Protein AF-B1V9E3-F1 (afdb_monomer)

Organism: Phytoplasma australiense (NCBI:txid59748)

Sequence (59 aa):
MFKRSFMEELKLFQHPNPLICMGDDPNDLEMLKLADIAITMGNTKIEELKEISNLITHH

Nearest PDB structures (foldseek):
  2p9j-assembly1_E  TM=7.383E-01  e=5.941E-03  Aquifex aeolicus VF5
  2p9j-assembly1_H  TM=7.125E-01  e=7.846E-03  Aquifex aeolicus VF5
  2rav-assembly1_A  TM=9.034E-01  e=4.782E-02  Bacteroides thetaiotaomicron VPI-5482
  2p9j-assembly1_D  TM=7.243E-01  e=2.940E-02  Aquifex aeolicus VF5
  8iww-assembly1_A  TM=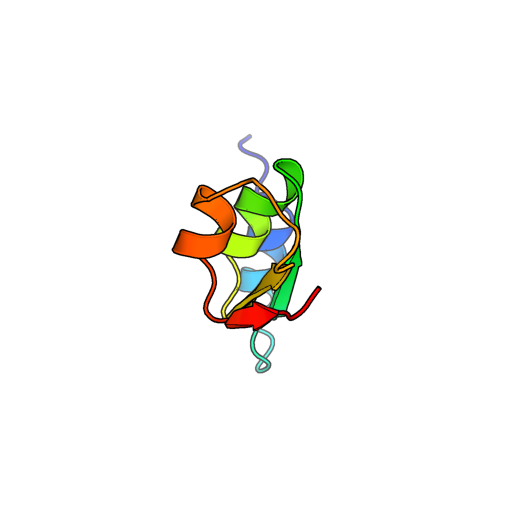7.662E-01  e=1.357E-01  Homo sapiens

Solvent-accessible surface area (backbone atoms only — not comparable to full-atom values): 3622 Å² total; per-residue (Å²): 131,87,80,76,54,73,66,61,52,55,62,69,66,67,60,96,61,82,47,73,33,74,40,58,55,83,89,34,52,68,54,31,74,66,28,76,41,14,34,19,46,47,73,41,87,53,61,70,51,59,72,66,29,80,41,70,44,77,116

Mean predicted aligned error: 4.93 Å

Radius of gyration: 12.27 Å; Cα contacts (8 Å, |Δi|>4): 81; chains: 1; bounding box: 21×32×30 Å

InterPro domains:
  IPR023214 HAD superfamily [G3DSA:3.40.50.1000] (3-59)
  IPR036412 HAD-like superfamily [SSF56784] (15-58)

pLDDT: mean 88.1, std 12.59, range [47.78, 98.38]

Structure (mmCIF, N/CA/C/O backbone):
data_AF-B1V9E3-F1
#
_entry.id   AF-B1V9E3-F1
#
loop_
_atom_site.group_PDB
_atom_site.id
_atom_site.type_symbol
_atom_site.label_atom_id
_atom_site.label_alt_id
_atom_site.label_comp_id
_atom_site.label_asym_id
_atom_site.label_entity_id
_atom_site.label_seq_id
_atom_site.pdbx_PDB_ins_code
_atom_site.Cartn_x
_atom_site.Cartn_y
_atom_site.Cartn_z
_atom_site.occupancy
_atom_site.B_iso_or_equiv
_atom_site.auth_seq_id
_atom_site.auth_comp_id
_atom_site.auth_asym_id
_atom_site.auth_atom_id
_atom_site.pdbx_PDB_model_num
ATOM 1 N N . MET A 1 1 ? 9.962 22.165 -13.676 1.00 47.78 1 MET A N 1
ATOM 2 C CA . MET A 1 1 ? 10.414 20.785 -13.951 1.00 47.78 1 MET A CA 1
ATOM 3 C C . MET A 1 1 ? 9.700 19.892 -12.952 1.00 47.78 1 MET A C 1
ATOM 5 O O . MET A 1 1 ? 10.000 19.992 -11.771 1.00 47.78 1 MET A O 1
ATOM 9 N N . PHE A 1 2 ? 8.680 19.144 -13.376 1.00 51.16 2 PHE A N 1
ATOM 10 C CA . PHE A 1 2 ? 8.005 18.197 -12.483 1.00 51.16 2 PHE A CA 1
ATOM 11 C C . PHE A 1 2 ? 8.969 17.032 -12.233 1.00 51.16 2 PHE A C 1
ATOM 13 O O . PHE A 1 2 ? 9.386 16.379 -13.189 1.00 51.16 2 PHE A O 1
ATOM 20 N N . LYS A 1 3 ? 9.403 16.840 -10.982 1.00 63.34 3 LYS A N 1
ATOM 21 C CA . LYS A 1 3 ? 10.142 15.634 -10.592 1.00 63.34 3 LYS A CA 1
ATOM 22 C C . LYS A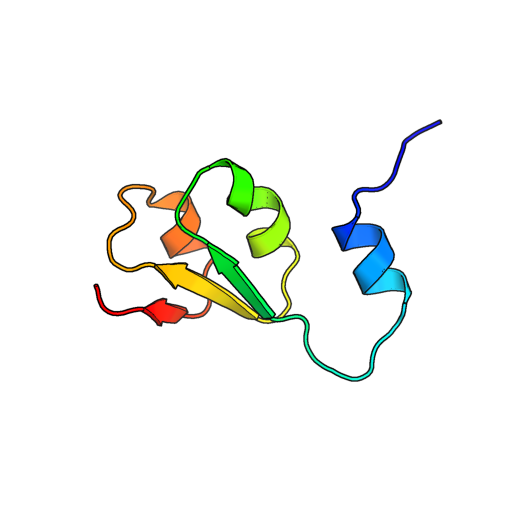 1 3 ? 9.139 14.487 -10.520 1.00 63.34 3 LYS A C 1
ATOM 24 O O . LYS A 1 3 ? 8.097 14.650 -9.892 1.00 63.34 3 LYS A O 1
ATOM 29 N N . ARG A 1 4 ? 9.456 13.382 -11.190 1.00 70.25 4 ARG A N 1
ATOM 30 C CA . ARG A 1 4 ? 8.718 12.124 -11.059 1.00 70.25 4 ARG A CA 1
ATOM 31 C C . ARG A 1 4 ? 9.001 11.517 -9.693 1.00 70.25 4 ARG A C 1
ATOM 33 O O . ARG A 1 4 ? 10.071 11.768 -9.129 1.00 70.25 4 ARG A O 1
ATOM 40 N N . SER A 1 5 ? 8.051 10.762 -9.155 1.00 79.38 5 SER A N 1
ATOM 41 C CA . SER A 1 5 ? 8.325 9.997 -7.941 1.00 79.38 5 SER A CA 1
ATOM 42 C C . SER A 1 5 ? 9.206 8.793 -8.271 1.00 79.38 5 SER A C 1
ATOM 44 O O . SER A 1 5 ? 9.213 8.289 -9.396 1.00 79.38 5 SER A O 1
ATOM 46 N N . PHE A 1 6 ? 9.975 8.323 -7.288 1.00 80.81 6 PHE A N 1
ATOM 47 C CA . PHE A 1 6 ? 10.846 7.156 -7.453 1.00 80.81 6 PHE A CA 1
ATOM 48 C C . PHE A 1 6 ? 10.075 5.924 -7.965 1.00 80.81 6 PHE A C 1
ATOM 50 O O . PHE A 1 6 ? 10.599 5.139 -8.751 1.00 80.81 6 PHE A O 1
ATOM 57 N N . MET A 1 7 ? 8.800 5.792 -7.586 1.00 77.19 7 MET A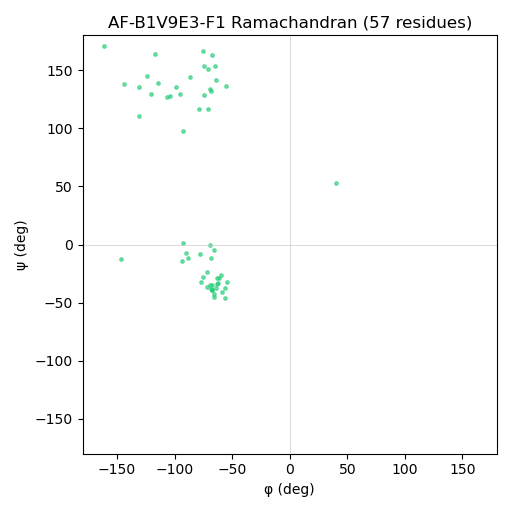 N 1
ATOM 58 C CA . MET A 1 7 ? 7.943 4.694 -8.033 1.00 77.19 7 MET A CA 1
ATOM 59 C C . MET A 1 7 ? 7.530 4.810 -9.500 1.00 77.19 7 MET A C 1
ATOM 61 O O . MET A 1 7 ? 7.477 3.803 -10.209 1.00 77.19 7 MET A O 1
ATOM 65 N N . GLU A 1 8 ? 7.293 6.027 -9.989 1.00 78.69 8 GLU A N 1
ATOM 66 C CA . GLU A 1 8 ? 7.066 6.260 -11.417 1.00 78.69 8 GLU A CA 1
ATOM 67 C C . GLU A 1 8 ? 8.316 5.917 -12.235 1.00 78.69 8 GLU A C 1
ATOM 69 O O . GLU A 1 8 ? 8.208 5.346 -13.320 1.00 78.69 8 GLU A O 1
ATOM 74 N N . GLU A 1 9 ? 9.507 6.216 -11.710 1.00 82.38 9 GLU A N 1
ATOM 75 C CA . GLU A 1 9 ? 10.773 5.828 -12.337 1.00 82.38 9 GLU A CA 1
ATOM 76 C C . GLU A 1 9 ? 10.952 4.306 -12.353 1.00 82.38 9 GLU A C 1
ATOM 78 O O . GLU A 1 9 ? 11.259 3.748 -13.406 1.00 82.38 9 GLU A O 1
ATOM 83 N N . LEU A 1 10 ? 10.672 3.611 -11.247 1.00 76.12 10 LEU A N 1
ATOM 84 C CA . LEU A 1 10 ? 10.734 2.147 -11.184 1.00 76.12 10 LEU A CA 1
ATOM 85 C C . LEU A 1 10 ? 9.796 1.465 -12.187 1.00 76.12 10 LEU A C 1
ATOM 87 O O . LEU A 1 10 ? 10.207 0.508 -12.845 1.00 76.12 10 LEU A O 1
ATOM 91 N N . LYS A 1 11 ? 8.571 1.974 -12.377 1.00 71.19 11 LYS A N 1
ATOM 92 C CA . LYS A 1 11 ? 7.659 1.447 -13.410 1.00 71.19 11 LYS A CA 1
ATOM 93 C C . LYS A 1 11 ? 8.197 1.619 -14.827 1.00 71.19 11 LYS A C 1
ATOM 95 O O . LYS A 1 11 ? 7.958 0.774 -15.689 1.00 71.19 11 LYS A O 1
ATOM 100 N N . LEU A 1 12 ? 8.928 2.700 -15.083 1.00 73.88 12 LEU A N 1
ATOM 101 C CA . LEU A 1 12 ? 9.525 2.964 -16.393 1.00 73.88 12 LEU A CA 1
ATOM 102 C C . LEU A 1 12 ? 10.706 2.046 -16.703 1.00 73.88 12 LEU A C 1
ATOM 104 O O . LEU A 1 12 ? 10.985 1.817 -17.878 1.00 73.88 12 LEU A O 1
ATOM 108 N N . PHE A 1 13 ? 11.361 1.485 -15.683 1.00 72.56 13 PHE A N 1
ATOM 109 C CA . PHE A 1 13 ? 12.445 0.521 -15.869 1.00 72.56 13 PHE A CA 1
ATOM 110 C C . PHE A 1 13 ? 11.983 -0.837 -16.430 1.00 72.56 13 PHE A C 1
ATOM 112 O O . PHE A 1 13 ? 12.840 -1.682 -16.676 1.00 72.56 13 PHE A O 1
ATOM 119 N N . GLN A 1 14 ? 10.675 -1.033 -16.685 1.00 59.00 14 GLN A N 1
ATOM 120 C CA . GLN A 1 14 ? 10.087 -2.219 -17.332 1.00 59.00 14 GLN A CA 1
ATOM 121 C C . GLN A 1 14 ? 10.743 -3.526 -16.872 1.00 59.00 14 GLN A C 1
ATOM 123 O O . GLN A 1 14 ? 11.216 -4.335 -17.672 1.00 59.00 14 GLN A O 1
ATOM 128 N N . HIS A 1 15 ? 10.802 -3.730 -15.556 1.00 65.44 15 HIS A N 1
ATOM 129 C CA . HIS A 1 15 ? 11.222 -5.019 -15.039 1.00 65.44 15 HIS A CA 1
ATOM 130 C C . HIS A 1 15 ? 10.116 -6.035 -15.368 1.00 65.44 15 HIS A C 1
ATOM 132 O O . HIS A 1 15 ? 8.949 -5.747 -15.114 1.00 65.44 15 HIS A O 1
ATOM 138 N N . PRO A 1 16 ? 10.425 -7.234 -15.893 1.00 77.94 16 PRO A N 1
ATOM 139 C CA . PRO A 1 16 ? 9.401 -8.248 -16.172 1.00 77.94 16 PRO A CA 1
ATOM 140 C C . PRO A 1 16 ? 8.717 -8.789 -1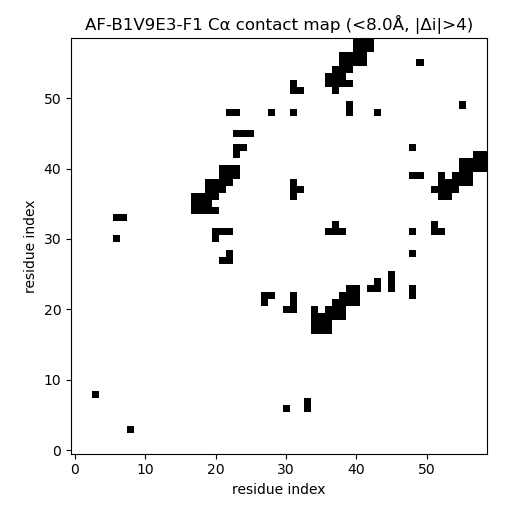4.904 1.00 77.94 16 PRO A C 1
ATOM 142 O O . PRO A 1 16 ? 7.798 -9.598 -14.999 1.00 77.94 16 PRO A O 1
ATOM 145 N N . ASN A 1 17 ? 9.180 -8.376 -13.721 1.00 83.25 17 ASN A N 1
ATOM 146 C CA . ASN A 1 17 ? 8.694 -8.861 -12.441 1.00 83.25 17 ASN A CA 1
ATOM 147 C C . ASN A 1 17 ? 7.680 -7.864 -11.861 1.00 83.25 17 ASN A C 1
ATOM 149 O O . ASN A 1 17 ? 7.981 -6.669 -11.856 1.00 83.25 17 ASN A O 1
ATOM 153 N N . PRO A 1 18 ? 6.544 -8.337 -11.319 1.00 86.94 18 PRO A N 1
ATOM 154 C CA . PRO A 1 18 ? 5.592 -7.486 -10.612 1.00 86.94 18 PRO A CA 1
ATOM 155 C C . PRO A 1 18 ? 6.253 -6.713 -9.466 1.00 86.94 18 PRO A C 1
ATOM 157 O O . PRO A 1 18 ? 7.016 -7.287 -8.683 1.00 86.94 18 PRO A O 1
ATOM 160 N N . LEU A 1 19 ? 5.928 -5.427 -9.339 1.00 88.50 19 LEU A N 1
ATOM 161 C CA . LEU A 1 19 ? 6.322 -4.608 -8.201 1.00 88.50 19 LEU A CA 1
ATOM 162 C C . LEU A 1 19 ? 5.406 -4.911 -7.013 1.00 88.50 19 LEU A C 1
ATOM 164 O O . LEU A 1 19 ? 4.202 -4.648 -7.054 1.00 88.50 19 LEU A O 1
ATOM 168 N N . ILE A 1 20 ? 5.999 -5.442 -5.945 1.00 93.50 20 ILE A N 1
ATOM 169 C CA . ILE A 1 20 ? 5.313 -5.709 -4.681 1.00 93.50 20 ILE A CA 1
ATOM 170 C C . ILE A 1 20 ? 5.724 -4.640 -3.672 1.00 93.50 20 ILE A C 1
ATOM 172 O O . ILE A 1 20 ? 6.918 -4.437 -3.441 1.00 93.50 20 ILE A O 1
ATOM 176 N N . CYS A 1 21 ? 4.748 -3.985 -3.049 1.00 95.12 21 CYS A N 1
ATOM 177 C CA . CYS A 1 21 ? 4.984 -3.045 -1.955 1.00 95.12 21 CYS A CA 1
ATOM 178 C C . CYS A 1 21 ? 4.187 -3.456 -0.720 1.00 95.12 21 CYS A C 1
ATOM 180 O O . CYS A 1 21 ? 3.070 -3.962 -0.831 1.00 95.12 21 CYS A O 1
ATOM 182 N N . MET A 1 22 ? 4.769 -3.224 0.456 1.00 97.19 22 MET A N 1
ATOM 183 C CA . MET A 1 22 ? 4.155 -3.507 1.747 1.00 97.19 22 MET A CA 1
ATOM 184 C C . MET A 1 22 ? 4.286 -2.291 2.658 1.00 97.19 22 MET A C 1
ATOM 186 O O . MET A 1 22 ? 5.367 -1.712 2.707 1.00 97.19 22 MET A O 1
ATOM 190 N N . GLY A 1 23 ? 3.217 -1.926 3.364 1.00 96.50 23 GLY A N 1
ATOM 191 C CA . GLY A 1 23 ? 3.222 -0.776 4.269 1.00 96.50 23 GLY A CA 1
ATOM 192 C C . GLY A 1 23 ? 2.099 -0.791 5.301 1.00 96.50 23 GLY A C 1
ATOM 193 O O . GLY A 1 23 ? 1.183 -1.621 5.249 1.00 96.50 23 GLY A O 1
ATOM 194 N N . ASP A 1 24 ? 2.185 0.131 6.246 1.00 97.19 24 ASP A N 1
ATOM 195 C CA . ASP A 1 24 ? 1.286 0.256 7.393 1.00 97.19 24 ASP A CA 1
ATOM 196 C C . ASP A 1 24 ? 1.051 1.700 7.849 1.00 97.19 24 ASP A C 1
ATOM 198 O O . ASP A 1 24 ? 0.089 1.936 8.585 1.00 97.19 24 ASP A O 1
ATOM 202 N N . ASP A 1 25 ? 1.839 2.656 7.357 1.00 97.00 25 ASP A N 1
ATOM 203 C CA . ASP A 1 25 ? 1.792 4.061 7.748 1.00 97.00 25 ASP A CA 1
ATOM 204 C C . ASP A 1 25 ? 1.407 4.996 6.580 1.00 97.00 25 ASP A C 1
ATOM 206 O O . ASP A 1 25 ? 1.447 4.621 5.403 1.00 97.00 25 ASP A O 1
ATOM 210 N N . PRO A 1 26 ? 1.015 6.259 6.851 1.00 96.50 26 PRO A N 1
ATOM 211 C CA . PRO A 1 26 ? 0.500 7.157 5.815 1.00 96.50 26 PRO A CA 1
ATOM 212 C C . PRO A 1 26 ? 1.498 7.458 4.687 1.00 96.50 26 PRO A C 1
ATOM 214 O O . PRO A 1 26 ? 1.091 7.728 3.557 1.00 96.50 26 PRO A O 1
ATOM 217 N N . ASN A 1 27 ? 2.804 7.422 4.972 1.00 95.00 27 ASN A N 1
ATOM 218 C CA . ASN A 1 27 ? 3.857 7.632 3.973 1.00 95.00 27 ASN A CA 1
ATOM 219 C C . ASN A 1 27 ? 3.942 6.498 2.937 1.00 95.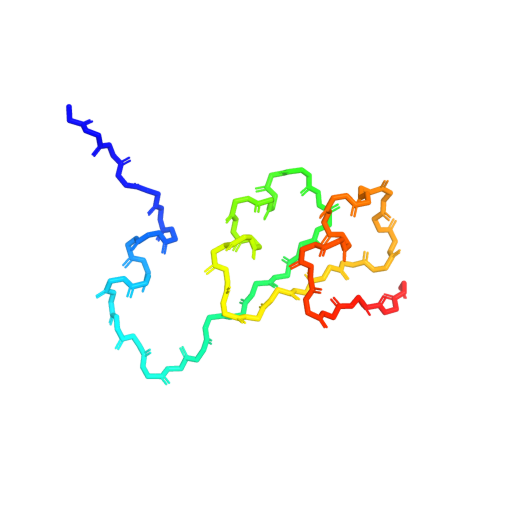00 27 ASN A C 1
ATOM 221 O O . ASN A 1 27 ? 4.605 6.671 1.916 1.00 95.00 27 ASN A O 1
ATOM 225 N N . ASP A 1 28 ? 3.257 5.378 3.165 1.00 95.62 28 ASP A N 1
ATOM 226 C CA . ASP A 1 28 ? 3.254 4.223 2.269 1.00 95.62 28 ASP A CA 1
ATOM 227 C C . ASP A 1 28 ? 2.171 4.320 1.183 1.00 95.62 28 ASP A C 1
ATOM 229 O O . ASP A 1 28 ? 2.173 3.565 0.210 1.00 95.62 28 ASP A O 1
ATOM 233 N N . LEU A 1 29 ? 1.244 5.273 1.315 1.00 94.88 29 LEU A N 1
ATOM 234 C CA . LEU A 1 29 ? 0.060 5.382 0.467 1.00 94.88 29 LEU A CA 1
ATOM 235 C C . LEU A 1 29 ? 0.395 5.485 -1.028 1.00 94.88 29 LEU A C 1
ATOM 237 O O . LEU A 1 29 ? -0.217 4.809 -1.855 1.00 94.88 29 LEU A O 1
ATOM 241 N N . GLU A 1 30 ? 1.361 6.335 -1.384 1.00 93.50 30 GLU A N 1
ATOM 242 C CA . GLU A 1 30 ? 1.751 6.545 -2.782 1.00 93.50 30 GLU A CA 1
ATOM 243 C C . GLU A 1 30 ? 2.367 5.276 -3.381 1.00 93.50 30 GLU A C 1
ATOM 245 O O . GLU A 1 30 ? 2.017 4.885 -4.495 1.00 93.50 30 GLU A O 1
ATOM 250 N N . MET A 1 31 ? 3.236 4.592 -2.631 1.00 93.38 31 MET A N 1
ATOM 251 C CA . MET A 1 31 ? 3.858 3.368 -3.123 1.00 93.38 31 MET A CA 1
ATOM 252 C C . MET A 1 31 ? 2.863 2.224 -3.276 1.00 93.38 31 MET A C 1
ATOM 254 O O . MET A 1 31 ? 2.921 1.503 -4.267 1.00 93.38 31 MET A O 1
ATOM 258 N N . LEU A 1 32 ? 1.921 2.087 -2.341 1.00 95.81 32 LEU A N 1
ATOM 259 C CA . LE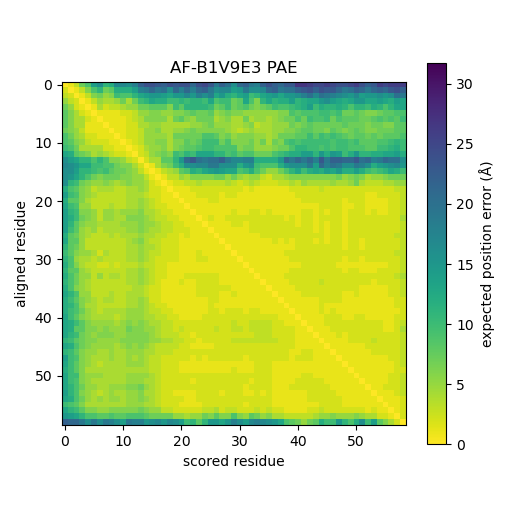U A 1 32 ? 0.903 1.044 -2.393 1.00 95.81 32 LEU A CA 1
ATOM 260 C C . LEU A 1 32 ? -0.064 1.272 -3.562 1.00 95.81 32 LEU A C 1
ATOM 262 O O . LEU A 1 32 ? -0.370 0.326 -4.278 1.00 95.81 32 LEU A O 1
ATOM 266 N N . LYS A 1 33 ? -0.458 2.524 -3.845 1.00 93.88 33 LYS A N 1
ATOM 267 C CA . LYS A 1 33 ? -1.278 2.861 -5.029 1.00 93.88 33 LYS A CA 1
ATOM 268 C C . LYS A 1 33 ? -0.572 2.562 -6.353 1.00 93.88 33 LYS A C 1
ATOM 270 O O . LYS A 1 33 ? -1.232 2.323 -7.363 1.00 93.88 33 LYS A O 1
ATOM 275 N N . LEU A 1 34 ? 0.757 2.626 -6.367 1.00 91.81 34 LEU A N 1
ATOM 276 C CA . LEU A 1 34 ? 1.560 2.384 -7.559 1.00 91.81 34 LEU A CA 1
ATOM 277 C C . LEU A 1 34 ? 2.024 0.929 -7.682 1.00 91.81 34 LEU A C 1
ATOM 279 O O . LEU A 1 34 ? 2.444 0.555 -8.768 1.00 91.81 34 LEU A O 1
ATOM 283 N N . ALA A 1 35 ? 1.943 0.094 -6.653 1.00 92.44 35 ALA A N 1
ATOM 284 C CA . ALA A 1 35 ? 2.35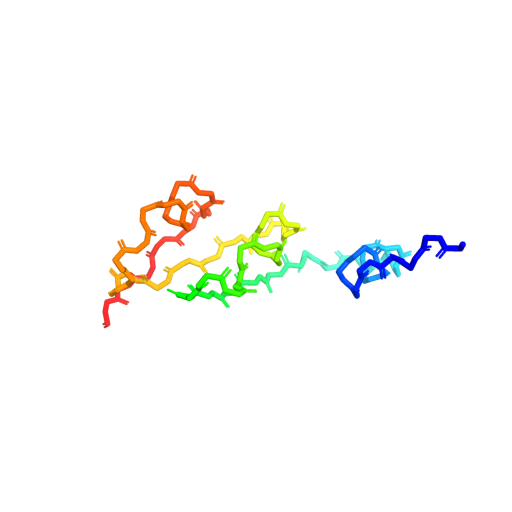2 -1.304 -6.750 1.00 92.44 35 ALA A CA 1
ATOM 285 C C . ALA A 1 35 ? 1.472 -2.106 -7.726 1.00 92.44 35 ALA A C 1
ATOM 287 O O . ALA A 1 35 ? 0.302 -1.791 -7.936 1.00 92.44 35 ALA A O 1
ATOM 288 N N . ASP A 1 36 ? 2.031 -3.168 -8.307 1.00 92.69 36 ASP A N 1
ATOM 289 C CA . ASP A 1 36 ? 1.22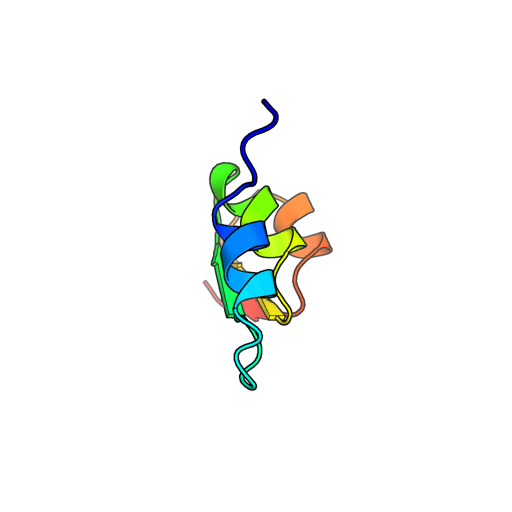3 -4.180 -8.999 1.00 92.69 36 ASP A CA 1
ATOM 290 C C . ASP A 1 36 ? 0.537 -5.099 -7.976 1.00 92.69 36 ASP A C 1
ATOM 292 O O . ASP A 1 36 ? -0.575 -5.576 -8.201 1.00 92.69 36 ASP A O 1
ATOM 296 N N . ILE A 1 37 ? 1.206 -5.329 -6.837 1.00 95.19 37 ILE A N 1
ATOM 297 C CA . ILE A 1 37 ? 0.670 -6.035 -5.671 1.00 95.19 37 ILE A CA 1
ATOM 298 C C . ILE A 1 37 ? 0.959 -5.204 -4.416 1.00 95.19 37 ILE A C 1
ATOM 300 O O . ILE A 1 37 ? 2.103 -5.090 -3.973 1.00 95.19 37 ILE A O 1
ATOM 304 N N . ALA A 1 38 ? -0.090 -4.650 -3.823 1.00 97.56 38 ALA A N 1
ATOM 305 C CA . ALA A 1 38 ? -0.065 -3.920 -2.568 1.00 97.56 38 ALA A CA 1
ATOM 306 C C . ALA A 1 38 ? -0.434 -4.836 -1.393 1.00 97.56 38 ALA A C 1
ATOM 308 O O . ALA A 1 38 ? -1.457 -5.527 -1.417 1.00 97.56 38 ALA A O 1
ATOM 309 N N . ILE A 1 39 ? 0.391 -4.820 -0.348 1.00 98.19 39 ILE A N 1
ATOM 310 C CA . ILE A 1 39 ? 0.184 -5.572 0.889 1.00 98.19 39 ILE A CA 1
ATOM 311 C C . ILE A 1 39 ? 0.110 -4.585 2.054 1.00 98.19 39 ILE A C 1
ATOM 313 O O . ILE A 1 39 ? 0.996 -3.754 2.230 1.00 98.19 39 ILE A O 1
ATOM 317 N N . THR A 1 40 ? -0.919 -4.688 2.885 1.00 98.12 40 THR A N 1
ATOM 318 C CA . THR A 1 40 ? -1.065 -3.823 4.061 1.00 98.12 40 THR A CA 1
ATOM 319 C C . THR A 1 40 ? -0.962 -4.627 5.343 1.00 98.12 40 THR A C 1
ATOM 321 O O . THR A 1 40 ? -1.506 -5.730 5.432 1.00 98.12 40 THR A O 1
ATOM 324 N N . MET A 1 41 ? -0.266 -4.096 6.352 1.00 97.06 41 MET A N 1
ATOM 325 C CA . MET A 1 41 ? -0.187 -4.782 7.640 1.00 97.06 41 MET A CA 1
ATOM 326 C C . MET A 1 41 ? -1.540 -4.797 8.349 1.00 97.06 41 MET A C 1
ATOM 328 O O . MET A 1 41 ? -2.185 -3.761 8.496 1.00 97.06 41 MET A O 1
ATOM 332 N N . GLY A 1 42 ? -1.962 -5.958 8.855 1.00 96.00 42 GLY A N 1
ATOM 333 C CA . GLY A 1 42 ? -3.260 -6.092 9.527 1.00 96.00 42 GLY A CA 1
ATOM 334 C C . GLY A 1 42 ? -3.431 -5.201 10.759 1.00 96.00 42 GLY A C 1
ATOM 335 O O . GLY A 1 42 ? -4.554 -4.829 11.095 1.00 96.00 42 GLY A O 1
ATOM 336 N N . ASN A 1 43 ? -2.331 -4.827 11.426 1.00 96.06 43 ASN A N 1
ATOM 337 C CA . ASN A 1 43 ? -2.329 -3.946 12.603 1.00 96.06 43 ASN A CA 1
ATOM 338 C C . ASN A 1 43 ? -2.487 -2.458 12.274 1.00 96.06 43 ASN A 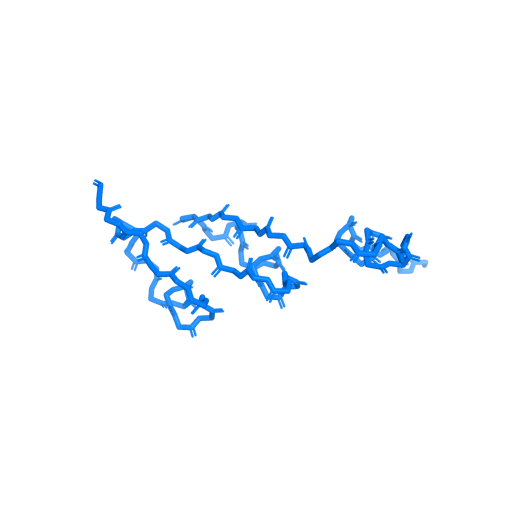C 1
ATOM 340 O O . ASN A 1 43 ? -2.685 -1.680 13.213 1.00 96.06 43 ASN A O 1
ATOM 344 N N . THR A 1 44 ? -2.447 -2.051 11.000 1.00 95.56 44 THR A N 1
ATOM 345 C CA . THR A 1 44 ? -2.678 -0.645 10.671 1.00 95.56 44 THR A CA 1
ATOM 346 C C . THR A 1 44 ? -4.100 -0.229 11.046 1.00 95.56 44 THR A C 1
ATOM 348 O O . THR A 1 44 ? -5.077 -0.972 10.884 1.00 95.56 44 THR A O 1
ATOM 351 N N . LYS A 1 45 ? -4.221 0.999 11.550 1.00 95.69 45 LYS A N 1
ATOM 352 C CA . LYS A 1 45 ? -5.511 1.656 11.811 1.00 95.69 45 LYS A CA 1
ATOM 353 C C . LYS A 1 45 ? -5.974 2.508 10.627 1.00 95.69 45 LYS A C 1
ATOM 355 O O . LYS A 1 45 ? -6.998 3.177 10.727 1.00 95.69 45 LYS A O 1
ATOM 360 N N . ILE A 1 46 ? -5.203 2.525 9.541 1.00 96.62 46 ILE A N 1
ATOM 361 C CA . ILE A 1 46 ? -5.464 3.349 8.367 1.00 96.62 46 ILE A CA 1
ATOM 362 C C . ILE A 1 46 ? -6.273 2.521 7.374 1.00 96.62 46 ILE A C 1
ATOM 364 O O . ILE A 1 46 ? -5.729 1.718 6.619 1.00 96.62 46 ILE A O 1
ATOM 368 N N . GLU A 1 47 ? -7.589 2.717 7.384 1.00 96.75 47 GLU A N 1
ATOM 369 C CA . GLU A 1 47 ? -8.504 1.968 6.514 1.00 96.75 47 GLU A CA 1
ATOM 370 C C . GLU A 1 47 ? -8.234 2.219 5.025 1.00 96.75 47 GLU A C 1
ATOM 372 O O . GLU A 1 47 ? -8.306 1.277 4.244 1.00 96.75 47 GLU A O 1
ATOM 377 N N . GLU A 1 48 ? -7.790 3.422 4.636 1.00 97.12 48 GLU A N 1
ATOM 378 C CA . GLU A 1 48 ? -7.423 3.705 3.237 1.00 97.12 48 GLU A CA 1
ATOM 379 C C . GLU A 1 48 ? -6.351 2.732 2.718 1.00 97.12 48 GLU A C 1
ATOM 381 O O . GLU A 1 48 ? -6.433 2.289 1.577 1.00 97.12 48 GLU A O 1
ATOM 386 N N . LEU A 1 49 ? -5.373 2.341 3.549 1.00 97.44 49 LEU A N 1
ATOM 387 C CA . LEU A 1 49 ? -4.344 1.380 3.136 1.00 97.44 49 LEU A CA 1
ATOM 388 C C . LEU A 1 49 ? -4.937 -0.020 2.921 1.00 97.44 49 LEU A C 1
ATOM 390 O O . LEU A 1 49 ? -4.586 -0.712 1.966 1.00 97.44 49 LEU A O 1
ATOM 394 N N . LYS A 1 50 ? -5.885 -0.425 3.772 1.00 97.00 50 LYS A N 1
ATOM 395 C CA . LYS A 1 50 ? -6.592 -1.709 3.646 1.00 97.00 50 LYS A CA 1
ATOM 396 C C . LYS A 1 50 ? -7.492 -1.755 2.412 1.00 97.00 50 LYS A C 1
ATOM 398 O O . LYS A 1 50 ? -7.621 -2.803 1.793 1.00 97.00 50 LYS A O 1
ATOM 403 N N . GLU A 1 51 ? -8.100 -0.631 2.044 1.00 97.12 51 GLU A N 1
ATOM 404 C CA . GLU A 1 51 ? -8.980 -0.532 0.875 1.00 97.12 51 GLU A CA 1
ATOM 405 C C . GLU A 1 51 ? -8.221 -0.659 -0.451 1.00 97.12 51 GLU A C 1
ATOM 407 O O . GLU A 1 51 ? -8.750 -1.221 -1.410 1.00 97.12 51 GLU A O 1
ATOM 412 N N . ILE A 1 52 ? -6.984 -0.154 -0.517 1.00 96.88 52 ILE A N 1
ATOM 413 C CA . ILE A 1 52 ? -6.165 -0.191 -1.740 1.00 96.88 52 ILE A CA 1
ATOM 414 C C . ILE A 1 52 ? -5.293 -1.447 -1.864 1.00 96.88 52 ILE A C 1
ATOM 416 O O . ILE A 1 52 ? -4.635 -1.623 -2.889 1.00 96.88 52 ILE A O 1
ATOM 420 N N . SER A 1 53 ? -5.234 -2.296 -0.836 1.00 97.38 53 SER A N 1
ATOM 421 C CA . SER A 1 53 ? -4.355 -3.467 -0.821 1.00 97.38 53 SER A CA 1
ATOM 422 C C . SER A 1 53 ? -4.993 -4.697 -1.463 1.00 97.38 53 SER A C 1
ATOM 424 O O . SER A 1 53 ? -6.180 -4.980 -1.327 1.00 97.38 53 SER A O 1
ATOM 426 N N . ASN A 1 54 ? -4.167 -5.482 -2.153 1.00 98.38 54 ASN A N 1
ATOM 427 C CA . ASN A 1 54 ? -4.546 -6.792 -2.678 1.00 98.38 54 ASN A CA 1
ATOM 428 C C . ASN A 1 54 ? -4.599 -7.848 -1.565 1.00 98.38 54 ASN A C 1
ATOM 430 O O . ASN A 1 54 ? -5.310 -8.844 -1.690 1.00 98.38 54 ASN A O 1
ATOM 434 N N . LEU A 1 55 ? -3.809 -7.651 -0.506 1.00 98.00 55 LEU A N 1
ATOM 435 C CA . LEU A 1 55 ? -3.717 -8.546 0.638 1.00 98.00 55 LEU A CA 1
ATOM 436 C C . LEU A 1 55 ? -3.519 -7.751 1.929 1.00 98.00 55 LEU A C 1
ATOM 438 O O . LEU A 1 55 ? -2.687 -6.849 1.992 1.00 98.00 55 LEU A O 1
ATOM 442 N N . ILE A 1 56 ? -4.215 -8.167 2.984 1.00 97.69 56 ILE A N 1
ATOM 443 C CA . ILE A 1 56 ? -3.987 -7.690 4.348 1.00 97.69 56 ILE A CA 1
ATOM 444 C C . ILE A 1 56 ? -3.299 -8.813 5.129 1.00 97.69 56 ILE A C 1
ATOM 446 O O . ILE A 1 56 ? -3.775 -9.951 5.126 1.00 97.69 56 ILE A O 1
ATOM 450 N N . THR A 1 57 ? -2.161 -8.526 5.764 1.00 96.56 57 THR A N 1
ATOM 451 C CA . THR A 1 57 ? -1.428 -9.531 6.551 1.00 96.56 57 THR A CA 1
ATOM 452 C C . THR A 1 57 ? -2.102 -9.803 7.894 1.00 96.56 57 THR A C 1
ATOM 454 O O . THR A 1 57 ? -2.927 -9.027 8.372 1.00 96.56 57 THR A O 1
ATOM 457 N N . HIS A 1 58 ? -1.687 -10.885 8.554 1.00 90.12 58 HIS A N 1
ATOM 458 C CA . HIS A 1 58 ? -1.928 -11.051 9.988 1.00 90.12 58 HIS A CA 1
ATOM 459 C C . HIS A 1 58 ? -1.111 -10.013 10.786 1.00 90.12 58 HIS A C 1
ATOM 461 O O . HIS A 1 58 ? -0.193 -9.396 10.233 1.00 90.12 58 HIS A O 1
ATOM 467 N N . HIS A 1 59 ? -1.478 -9.810 12.055 1.00 73.50 59 HIS A N 1
ATOM 468 C CA . HIS A 1 59 ? -0.725 -8.981 13.002 1.00 73.50 59 HIS A CA 1
ATOM 469 C C . HIS A 1 59 ? 0.633 -9.591 13.351 1.00 73.50 59 HIS A C 1
ATOM 471 O O . HIS A 1 59 ? 0.692 -10.834 13.498 1.00 73.50 59 HIS A O 1
#

Foldseek 3Di:
DDDDDPLVVVVVVPDVDFFEDEDQDPVCLVVLQSGPAYEYEQPHPDVSSVVSHPYYDDD

Secondary structure (DSSP, 8-state):
-PPPPHHHHHHHT--SSPPEEEE-SGGGHHHHHH-SEEEE-TT---HHHHHH-SEE---